Protein AF-A0A8D8G0Q0-F1 (afdb_monomer_lite)

Secondary structure (DSSP, 8-state):
---------HHHHTTGGGTTS------EEEEEEEEETTEEEEEEEEE-SSEEEEEEEEEE-SSS-EEEEEEEEEESSGGG-EEEEEEEEEE-BTBEEEEEEEEEEESSEEEEEEEEEEE-TTT--EEEEEEEEEEEEETTEEEEEEE-

Foldseek 3Di:
DPDDPDDDDLCVQLVVVVLPPDPPKDKDKDKDWDDDPQKIKIWIWIDILAKIKIKIWMWDPPQKTKIKIKMFMDGPRQQRGKIKIKMWIWHPPFFTKIWIKIWIDGPFKTKIKIKIWTAGPVVRDIDIDIWIWMWGDTPVDTDIDTDD

Structure (mmCIF, N/CA/C/O backbone):
data_AF-A0A8D8G0Q0-F1
#
_entry.id   AF-A0A8D8G0Q0-F1
#
loop_
_atom_site.group_PDB
_atom_site.id
_atom_site.type_symbol
_atom_site.label_atom_id
_atom_site.label_alt_id
_atom_site.label_comp_id
_atom_site.label_asym_id
_atom_site.label_entity_id
_atom_site.label_seq_id
_atom_site.pdbx_PDB_ins_code
_atom_site.Cartn_x
_atom_site.Cartn_y
_atom_site.Cartn_z
_atom_site.occupancy
_atom_site.B_iso_or_equiv
_atom_site.auth_seq_id
_atom_site.auth_comp_id
_atom_site.auth_asym_id
_atom_site.auth_atom_id
_atom_site.pdbx_PDB_model_num
ATOM 1 N N . GLU A 1 1 ? 30.535 25.413 -6.611 1.00 40.41 1 GLU A N 1
ATOM 2 C CA . GLU A 1 1 ? 29.593 25.110 -7.705 1.00 40.41 1 GLU A CA 1
ATOM 3 C C . GLU A 1 1 ? 28.645 24.020 -7.249 1.00 40.41 1 GLU A C 1
ATOM 5 O O . GLU A 1 1 ? 29.102 23.043 -6.669 1.00 40.41 1 GLU A O 1
ATOM 10 N N . ILE A 1 2 ? 27.343 24.215 -7.444 1.00 44.44 2 ILE A N 1
ATOM 11 C CA . ILE A 1 2 ? 26.357 23.132 -7.363 1.00 44.44 2 ILE A CA 1
ATOM 12 C C . ILE A 1 2 ? 26.366 22.508 -8.763 1.00 44.44 2 ILE A C 1
ATOM 14 O O . ILE A 1 2 ? 26.211 23.272 -9.717 1.00 44.44 2 ILE A O 1
ATOM 18 N N . PRO A 1 3 ? 26.612 21.197 -8.929 1.00 51.91 3 PRO A N 1
ATOM 19 C CA . PRO A 1 3 ? 26.621 20.599 -10.257 1.00 51.91 3 PRO A CA 1
ATOM 20 C C . PRO A 1 3 ? 25.257 20.815 -10.917 1.00 51.91 3 PRO A C 1
ATOM 22 O O . PRO A 1 3 ? 24.214 20.554 -10.316 1.00 51.91 3 PRO A O 1
ATOM 25 N N . GLU A 1 4 ? 25.278 21.334 -12.141 1.00 62.62 4 GLU A N 1
ATOM 26 C CA . GLU A 1 4 ? 24.088 21.507 -12.960 1.00 62.62 4 GLU A CA 1
ATOM 27 C C . GLU A 1 4 ? 23.543 20.110 -13.281 1.00 62.62 4 GLU A C 1
ATOM 29 O O . GLU A 1 4 ? 24.201 19.308 -13.948 1.00 62.62 4 GLU A O 1
ATOM 34 N N . ILE A 1 5 ? 22.371 19.772 -12.738 1.00 60.97 5 ILE A N 1
ATOM 35 C CA . ILE A 1 5 ? 21.702 18.517 -13.081 1.00 60.97 5 ILE A CA 1
ATOM 36 C C . ILE A 1 5 ? 21.193 18.674 -14.515 1.00 60.97 5 ILE A C 1
ATOM 38 O O . ILE A 1 5 ? 20.141 19.266 -14.753 1.00 60.97 5 ILE A O 1
ATOM 42 N N . SER A 1 6 ? 21.960 18.167 -15.478 1.00 62.38 6 SER A N 1
ATOM 43 C CA . SER A 1 6 ? 21.490 18.004 -16.849 1.00 62.38 6 SER A CA 1
ATOM 44 C C . SER A 1 6 ? 20.371 16.957 -16.888 1.00 62.38 6 SER A C 1
ATOM 46 O O . SER A 1 6 ? 20.300 16.068 -16.040 1.00 62.38 6 SER A O 1
ATOM 48 N N . ASN A 1 7 ? 19.457 17.109 -17.850 1.00 61.81 7 ASN A N 1
ATOM 49 C CA . ASN A 1 7 ? 18.255 16.291 -18.041 1.00 61.81 7 ASN A CA 1
ATOM 50 C C . ASN A 1 7 ? 18.484 14.796 -17.723 1.00 61.81 7 ASN A C 1
ATOM 52 O O . ASN A 1 7 ? 19.129 14.076 -18.487 1.00 61.81 7 ASN A O 1
ATOM 56 N N . ILE A 1 8 ? 17.940 14.319 -16.599 1.00 69.44 8 ILE A N 1
ATOM 57 C CA . ILE A 1 8 ? 18.058 12.918 -16.186 1.00 69.44 8 ILE A CA 1
ATOM 58 C C . ILE A 1 8 ? 17.000 12.094 -16.923 1.00 69.44 8 ILE A C 1
ATOM 60 O O . ILE A 1 8 ? 15.813 12.158 -16.601 1.00 69.44 8 ILE A O 1
ATOM 64 N N . ASN A 1 9 ? 17.426 11.272 -17.884 1.00 72.25 9 ASN A N 1
ATOM 65 C CA . ASN A 1 9 ? 16.533 10.337 -18.564 1.00 72.25 9 ASN A CA 1
ATOM 66 C C . ASN A 1 9 ? 16.402 9.016 -17.780 1.00 72.25 9 ASN A C 1
ATOM 68 O O . ASN A 1 9 ? 17.119 8.042 -18.027 1.00 72.25 9 ASN A O 1
ATOM 72 N N . LEU A 1 10 ? 15.456 8.971 -16.838 1.00 74.00 10 LEU A N 1
ATOM 73 C CA . LEU A 1 10 ? 15.179 7.770 -16.040 1.00 74.00 10 LEU A CA 1
ATOM 74 C C . LEU A 1 10 ? 14.707 6.585 -16.889 1.00 74.00 10 LEU A C 1
ATOM 76 O O . LEU A 1 10 ? 14.954 5.441 -16.515 1.00 74.00 10 LEU A O 1
ATOM 80 N N . TYR A 1 11 ? 14.083 6.836 -18.040 1.00 72.69 11 TYR A N 1
ATOM 81 C CA . TYR A 1 11 ? 13.587 5.793 -18.937 1.00 72.69 11 TYR A CA 1
ATOM 82 C C . TYR A 1 11 ? 14.727 4.953 -19.535 1.00 72.69 11 TYR A C 1
ATOM 84 O O . TYR A 1 11 ? 14.632 3.728 -19.621 1.00 72.69 11 TYR A O 1
ATOM 92 N N . GLU A 1 12 ? 15.853 5.579 -19.877 1.00 72.44 12 GLU A N 1
ATOM 93 C CA . GLU A 1 12 ? 17.033 4.841 -20.335 1.00 72.44 12 GLU A CA 1
ATOM 94 C C . GLU A 1 12 ? 17.772 4.154 -19.186 1.00 72.44 12 GLU A C 1
ATOM 96 O O . GLU A 1 12 ? 18.187 3.003 -19.317 1.00 72.44 12 GLU A O 1
ATOM 101 N N . GLN A 1 13 ? 17.921 4.846 -18.055 1.00 74.38 13 GLN A N 1
ATOM 102 C CA . GLN A 1 13 ? 18.715 4.368 -16.921 1.00 74.38 13 GLN A CA 1
ATOM 103 C C . GLN A 1 13 ? 18.090 3.187 -16.178 1.00 74.38 13 GLN A C 1
ATOM 105 O O . GLN A 1 13 ? 18.800 2.334 -15.651 1.00 74.38 13 GLN A O 1
ATOM 110 N N . THR A 1 14 ? 16.763 3.122 -16.144 1.00 73.31 14 THR A N 1
ATOM 111 C CA . THR A 1 14 ? 16.016 1.997 -15.564 1.00 73.31 14 THR A CA 1
ATOM 112 C C . THR A 1 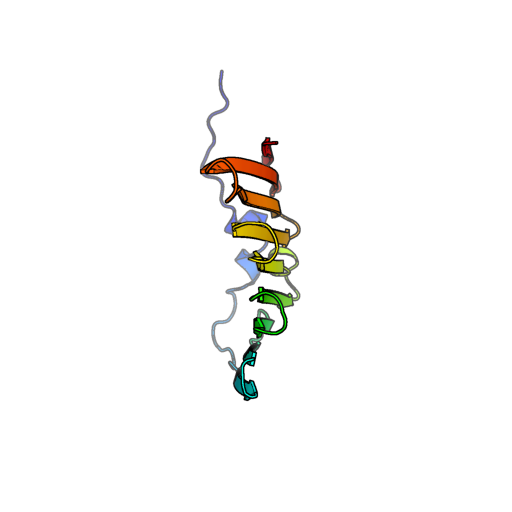14 ? 15.809 0.859 -16.570 1.00 73.31 14 THR A C 1
ATOM 114 O O . THR A 1 14 ? 15.139 -0.119 -16.273 1.00 73.31 14 THR A O 1
ATOM 117 N N . GLY A 1 15 ? 16.369 0.958 -17.783 1.00 72.75 15 GLY A N 1
ATOM 118 C CA . GLY A 1 15 ? 16.213 -0.070 -18.815 1.00 72.75 15 GLY A CA 1
ATOM 119 C C . GLY A 1 15 ? 14.815 -0.130 -1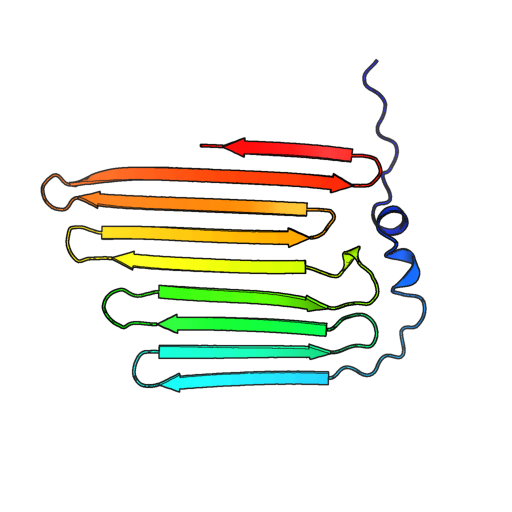9.445 1.00 72.75 15 GLY A C 1
ATOM 120 O O . GLY A 1 15 ? 14.570 -0.998 -20.281 1.00 72.75 15 GLY A O 1
ATOM 121 N N . LEU A 1 16 ? 13.920 0.812 -19.119 1.00 78.19 16 LEU A N 1
ATOM 122 C CA . LEU A 1 16 ? 12.566 0.890 -19.679 1.00 78.19 16 LEU A CA 1
ATOM 123 C C . LEU A 1 16 ? 12.554 1.172 -21.188 1.00 78.19 16 LEU A C 1
ATOM 125 O O . LEU A 1 16 ? 11.578 0.847 -21.858 1.00 78.19 16 LEU A O 1
ATOM 129 N N . LYS A 1 17 ? 13.649 1.683 -21.761 1.00 73.94 17 LYS A N 1
ATOM 130 C CA . LYS A 1 17 ? 13.820 1.811 -23.222 1.00 73.94 17 LYS A CA 1
ATOM 131 C C . LYS A 1 17 ? 13.619 0.518 -24.013 1.00 73.94 17 LYS A C 1
ATOM 133 O O . LYS A 1 17 ? 13.312 0.572 -25.197 1.00 73.94 17 LYS A O 1
ATOM 138 N N . HIS A 1 18 ? 13.782 -0.634 -23.369 1.00 71.00 18 HIS A N 1
ATOM 139 C CA . HIS A 1 18 ? 13.597 -1.940 -24.000 1.00 71.00 18 HIS A CA 1
ATOM 140 C C . HIS A 1 18 ? 12.158 -2.467 -23.889 1.00 71.00 18 HIS A C 1
ATOM 142 O O . HIS A 1 18 ? 11.811 -3.424 -24.572 1.00 71.00 18 HIS A O 1
ATOM 148 N N . VAL A 1 19 ? 11.316 -1.817 -23.078 1.00 71.44 19 VAL A N 1
ATOM 149 C CA . VAL A 1 19 ? 9.939 -2.242 -22.792 1.00 71.44 19 VAL A CA 1
ATOM 150 C C . VAL A 1 19 ? 8.983 -1.978 -23.962 1.00 71.44 19 VAL A C 1
ATOM 152 O O . VAL A 1 19 ? 8.054 -2.748 -24.169 1.00 71.44 19 VAL A O 1
ATOM 155 N N . LEU A 1 20 ? 9.200 -0.912 -24.743 1.00 63.25 20 LEU A N 1
ATOM 156 C CA . LEU A 1 20 ? 8.266 -0.443 -25.785 1.00 63.25 20 LEU A CA 1
ATOM 157 C C . LEU A 1 20 ? 8.769 -0.704 -27.213 1.00 63.25 20 LEU A C 1
ATOM 159 O O . LEU A 1 20 ? 8.613 0.136 -28.096 1.00 63.25 20 LEU A O 1
ATOM 163 N N . THR A 1 21 ? 9.427 -1.840 -27.438 1.00 63.75 21 THR A N 1
ATOM 164 C CA . THR A 1 21 ? 9.973 -2.174 -28.765 1.00 63.75 21 THR A CA 1
ATOM 165 C C . THR A 1 21 ? 8.949 -2.822 -29.702 1.00 63.75 21 THR A C 1
ATOM 167 O O . THR A 1 21 ? 9.124 -2.729 -30.914 1.00 63.75 21 THR A O 1
ATOM 170 N N . ASP A 1 22 ? 7.859 -3.384 -29.165 1.00 59.94 22 ASP A N 1
ATOM 171 C CA . ASP A 1 22 ? 6.729 -3.917 -29.934 1.00 59.94 22 ASP A CA 1
ATOM 172 C C . ASP A 1 22 ? 5.394 -3.634 -29.215 1.00 59.94 22 ASP A C 1
ATOM 174 O O . ASP A 1 22 ? 5.239 -3.935 -28.026 1.00 59.94 22 ASP A O 1
ATOM 178 N N . PHE A 1 23 ? 4.452 -3.009 -29.928 1.00 61.12 23 PHE A N 1
ATOM 179 C CA . PHE A 1 23 ? 3.133 -2.610 -29.418 1.00 61.12 23 PHE A CA 1
ATOM 180 C C . PHE A 1 23 ? 2.043 -3.660 -29.685 1.00 61.12 23 PHE A C 1
ATOM 182 O O . PHE A 1 23 ? 0.929 -3.497 -29.184 1.00 61.12 23 PHE A O 1
ATOM 189 N N . ASP A 1 24 ? 2.337 -4.725 -30.439 1.00 66.81 24 ASP A N 1
ATOM 190 C CA . ASP A 1 24 ? 1.364 -5.774 -30.748 1.00 66.81 24 ASP A CA 1
ATOM 191 C C . ASP A 1 24 ? 1.331 -6.809 -29.608 1.00 66.81 24 ASP A C 1
ATOM 193 O O . ASP A 1 24 ? 2.046 -7.812 -29.600 1.00 66.81 24 ASP A O 1
ATOM 197 N N . GLN A 1 25 ? 0.558 -6.510 -28.559 1.00 68.56 25 GLN A N 1
ATOM 198 C CA . GLN A 1 25 ? 0.523 -7.313 -27.333 1.00 68.56 25 GLN A CA 1
ATOM 199 C C . GLN A 1 25 ? -0.883 -7.825 -27.037 1.00 68.56 25 GLN A C 1
ATOM 201 O O . GLN A 1 25 ? -1.835 -7.053 -26.923 1.00 68.56 25 GLN A O 1
ATOM 206 N N . ALA A 1 26 ? -1.003 -9.139 -26.841 1.00 78.44 26 ALA A N 1
ATOM 207 C CA . ALA A 1 26 ? -2.201 -9.724 -26.259 1.00 78.44 26 ALA A CA 1
ATOM 208 C C . ALA A 1 26 ? -2.306 -9.304 -24.785 1.00 78.44 26 ALA A C 1
ATOM 210 O O . ALA A 1 26 ? -1.352 -9.455 -24.017 1.00 78.44 26 ALA A O 1
ATOM 211 N N . ILE A 1 27 ? -3.469 -8.778 -24.406 1.00 87.88 27 ILE A N 1
ATOM 212 C CA . ILE A 1 27 ? -3.783 -8.359 -23.041 1.00 87.88 27 ILE A CA 1
ATOM 213 C C . ILE A 1 27 ? -4.869 -9.285 -22.500 1.00 87.88 27 ILE A C 1
ATOM 215 O O . ILE A 1 27 ? -5.898 -9.476 -23.146 1.00 87.88 27 ILE A O 1
ATOM 219 N N . ASP A 1 28 ? -4.640 -9.819 -21.304 1.00 92.19 28 ASP A N 1
ATOM 220 C CA . ASP A 1 28 ? -5.621 -10.594 -20.546 1.00 92.19 28 ASP A CA 1
ATOM 221 C C . ASP A 1 28 ? -5.929 -9.883 -19.223 1.00 92.19 28 ASP A C 1
ATOM 223 O O . ASP A 1 28 ? -5.021 -9.430 -18.518 1.00 92.19 28 ASP A O 1
ATOM 227 N N . VAL A 1 29 ? -7.218 -9.754 -18.911 1.00 96.12 29 VAL A N 1
ATOM 228 C CA . VAL A 1 29 ? -7.712 -9.061 -17.718 1.00 96.12 29 VAL A CA 1
ATOM 229 C C . VAL A 1 29 ? -8.791 -9.904 -17.061 1.00 96.12 29 VAL A C 1
ATOM 231 O O . VAL A 1 29 ? -9.832 -10.167 -17.660 1.00 96.12 29 VAL A O 1
ATOM 234 N N . ASP A 1 30 ? -8.565 -10.255 -15.799 1.00 96.56 30 ASP A N 1
ATOM 235 C CA . ASP A 1 30 ? -9.526 -10.953 -14.952 1.00 96.56 30 ASP A CA 1
ATOM 236 C C . ASP A 1 30 ? -9.827 -10.115 -13.710 1.00 96.56 30 ASP A C 1
ATOM 238 O O . ASP A 1 30 ? -8.928 -9.522 -13.113 1.00 96.56 30 ASP A O 1
ATOM 242 N N . ALA A 1 31 ? -11.097 -10.053 -13.322 1.00 96.88 31 ALA A N 1
ATOM 243 C CA . ALA A 1 31 ? -11.520 -9.348 -12.124 1.00 96.88 31 ALA A CA 1
ATOM 244 C C . ALA A 1 31 ? -12.582 -10.152 -11.381 1.00 96.88 31 ALA A C 1
ATOM 246 O O . ALA A 1 31 ? -13.552 -10.642 -11.964 1.00 96.88 31 ALA A O 1
ATOM 247 N N . LYS A 1 32 ? -12.431 -10.224 -10.061 1.00 97.38 32 LYS A N 1
ATOM 248 C CA . LYS A 1 32 ? -13.325 -10.959 -9.173 1.00 97.38 32 LYS A CA 1
ATOM 249 C C . LYS A 1 32 ? -13.658 -10.124 -7.951 1.00 97.38 32 LYS A C 1
ATOM 251 O O . LYS A 1 32 ? -12.794 -9.481 -7.367 1.00 97.38 32 LYS A O 1
ATOM 256 N N . MET A 1 33 ? -14.915 -10.178 -7.524 1.00 96.69 33 MET A N 1
ATOM 257 C CA . MET A 1 33 ? -15.393 -9.531 -6.306 1.00 96.69 33 MET A CA 1
ATOM 258 C C . MET A 1 33 ? -16.262 -10.516 -5.530 1.00 96.69 33 MET A C 1
ATOM 260 O O . MET A 1 33 ? -17.130 -11.173 -6.105 1.00 96.69 33 MET A O 1
ATOM 264 N N . VAL A 1 34 ? -16.017 -10.641 -4.229 1.00 96.69 34 VAL A N 1
ATOM 265 C CA . VAL A 1 34 ? -16.732 -11.561 -3.345 1.00 96.69 34 VAL A CA 1
ATOM 266 C C . VAL A 1 34 ? -17.195 -10.805 -2.111 1.00 96.69 34 VAL A C 1
ATOM 268 O O . VAL A 1 34 ? -16.398 -10.209 -1.395 1.00 96.69 34 VAL A O 1
ATOM 271 N N . TYR A 1 35 ? -18.492 -10.879 -1.837 1.00 94.94 35 TYR A N 1
ATOM 272 C CA . TYR A 1 35 ? -19.094 -10.349 -0.621 1.00 94.94 35 TYR A CA 1
ATOM 273 C C . TYR A 1 35 ? -19.570 -11.501 0.267 1.00 94.94 35 TYR A C 1
ATOM 275 O O . TYR A 1 35 ? -20.328 -12.364 -0.178 1.00 94.94 35 TYR A O 1
ATOM 283 N N . GLN A 1 36 ? -19.127 -11.522 1.524 1.00 92.94 36 GLN A N 1
ATOM 284 C CA . GLN A 1 36 ? -19.472 -12.545 2.511 1.00 92.94 36 GLN A CA 1
ATOM 285 C C . GLN A 1 36 ? -19.946 -11.893 3.804 1.00 92.94 36 GLN A C 1
ATOM 287 O O . GLN A 1 36 ? -19.154 -11.631 4.707 1.00 92.94 36 GLN A O 1
ATOM 292 N N . LYS A 1 37 ? -21.266 -11.679 3.897 1.00 87.12 37 LYS A N 1
ATOM 293 C CA . LYS A 1 37 ? -22.009 -11.093 5.029 1.00 87.12 37 LYS A CA 1
ATOM 294 C C . LYS A 1 37 ? -21.564 -9.680 5.427 1.00 87.12 37 LYS A C 1
ATOM 296 O O . LYS A 1 37 ? -22.373 -8.773 5.362 1.00 87.12 37 LYS A O 1
ATOM 301 N N . ASN A 1 38 ? -20.316 -9.508 5.840 1.00 88.19 38 ASN A N 1
ATOM 302 C CA . ASN A 1 38 ? -19.714 -8.261 6.309 1.00 88.19 38 ASN A CA 1
ATOM 303 C C . ASN A 1 38 ? -18.323 -8.006 5.709 1.00 88.19 38 ASN A C 1
ATOM 305 O O . ASN A 1 38 ? -17.796 -6.903 5.843 1.00 88.19 38 ASN A O 1
ATOM 309 N N . ASP A 1 39 ? -17.740 -9.013 5.061 1.00 94.50 39 ASP A N 1
ATOM 310 C CA . ASP A 1 39 ? -16.432 -8.908 4.439 1.00 94.50 39 ASP A CA 1
ATOM 311 C C . ASP A 1 39 ? -16.607 -8.725 2.931 1.00 94.50 39 ASP A C 1
ATOM 313 O O . ASP A 1 39 ? -17.482 -9.335 2.305 1.00 94.50 39 ASP A O 1
ATOM 317 N N . LEU A 1 40 ? -15.769 -7.879 2.346 1.00 96.56 40 LEU A N 1
ATOM 318 C CA . LEU A 1 40 ? -15.717 -7.644 0.913 1.00 96.56 40 LEU A CA 1
ATOM 319 C C . LEU A 1 40 ? -14.288 -7.858 0.441 1.00 96.56 40 LEU A C 1
ATOM 321 O O . LEU A 1 40 ? -13.392 -7.179 0.927 1.00 96.56 40 LEU A O 1
ATOM 325 N N . THR A 1 41 ? -14.079 -8.743 -0.526 1.00 97.69 41 THR A N 1
ATOM 326 C CA . THR A 1 41 ? -12.782 -8.917 -1.180 1.00 97.69 41 THR A CA 1
ATOM 327 C C . THR A 1 41 ? -12.899 -8.701 -2.680 1.00 97.69 41 THR A C 1
ATOM 329 O O . THR A 1 41 ? -13.928 -8.986 -3.295 1.00 97.69 41 THR A O 1
ATOM 332 N N . SER A 1 42 ? -11.838 -8.179 -3.278 1.00 97.88 42 SER A N 1
ATOM 333 C CA . SER A 1 42 ? -11.713 -8.012 -4.719 1.00 97.88 42 SER A CA 1
ATOM 334 C C . SER A 1 42 ? -10.313 -8.379 -5.172 1.00 97.88 42 SER A C 1
ATOM 336 O O . SER A 1 42 ? -9.342 -8.076 -4.482 1.00 97.88 42 SER A O 1
ATOM 338 N N . GLU A 1 43 ? -10.218 -8.978 -6.347 1.00 98.12 43 GLU A N 1
ATOM 339 C CA . GLU A 1 43 ? -8.981 -9.368 -7.010 1.00 98.12 43 GLU A CA 1
ATOM 340 C C . GLU A 1 43 ? -9.026 -8.857 -8.456 1.00 98.12 43 GLU A C 1
ATOM 342 O O . GLU A 1 43 ? -10.074 -8.892 -9.100 1.00 98.12 43 GLU A O 1
ATOM 347 N N . LEU A 1 44 ? -7.895 -8.364 -8.951 1.00 98.00 44 LEU A N 1
ATOM 348 C CA . LEU A 1 44 ? -7.681 -7.951 -10.334 1.00 98.00 44 LEU A CA 1
ATOM 349 C C . LEU A 1 44 ? -6.367 -8.570 -10.806 1.00 98.00 44 LEU A C 1
ATOM 351 O O . LEU A 1 44 ? -5.329 -8.373 -10.172 1.00 98.00 44 LEU A O 1
ATOM 355 N N . SER A 1 45 ? -6.404 -9.276 -11.927 1.00 97.94 45 SER A N 1
ATOM 356 C CA . SER A 1 45 ? -5.228 -9.760 -12.637 1.00 97.94 45 SER A CA 1
ATOM 357 C C . SER A 1 45 ? -5.162 -9.081 -13.996 1.00 97.94 45 SER A C 1
ATOM 359 O O . SER A 1 45 ? -6.135 -9.070 -14.744 1.00 97.94 45 SER A O 1
ATOM 361 N N . PHE A 1 46 ? -4.010 -8.511 -14.314 1.00 96.06 46 PHE A N 1
ATOM 362 C CA . PHE A 1 46 ? -3.682 -7.988 -15.632 1.00 96.06 46 PHE A CA 1
ATOM 363 C C . PHE A 1 46 ? -2.424 -8.700 -16.109 1.00 96.06 46 PHE A C 1
ATOM 365 O O . PHE A 1 46 ? -1.444 -8.793 -15.366 1.00 96.06 46 PHE A O 1
ATOM 372 N N . LYS A 1 47 ? -2.433 -9.193 -17.342 1.00 94.44 47 LYS A N 1
ATOM 373 C CA . LYS A 1 47 ? -1.284 -9.863 -17.946 1.00 94.44 47 LYS A CA 1
ATOM 374 C C . LYS A 1 47 ? -1.021 -9.291 -19.327 1.00 94.44 47 LYS A C 1
ATOM 376 O O . LYS A 1 47 ? -1.930 -9.190 -20.150 1.00 94.44 47 LYS A O 1
ATOM 381 N N . SER A 1 48 ? 0.238 -8.960 -19.573 1.00 91.00 48 SER A N 1
ATOM 382 C CA . SER A 1 48 ? 0.766 -8.614 -20.888 1.00 91.00 48 SER A CA 1
ATOM 383 C C . SER A 1 48 ? 2.110 -9.307 -21.105 1.00 91.00 48 SER A C 1
ATOM 385 O O . SER A 1 48 ? 2.648 -9.952 -20.202 1.00 91.00 48 SER A O 1
ATOM 387 N N . SER A 1 49 ? 2.686 -9.163 -22.298 1.00 87.31 49 SER A N 1
ATOM 388 C CA . SER A 1 49 ? 4.045 -9.645 -22.569 1.00 87.31 49 SER A CA 1
ATOM 389 C C . SER A 1 49 ? 5.128 -8.849 -21.829 1.00 87.31 49 SER A C 1
ATOM 391 O O . SER A 1 49 ? 6.233 -9.350 -21.651 1.00 87.31 49 SER A O 1
ATOM 393 N N . ILE A 1 50 ? 4.826 -7.629 -21.370 1.00 87.62 50 ILE A N 1
ATOM 394 C CA . ILE A 1 50 ? 5.771 -6.785 -20.627 1.00 87.62 50 ILE A CA 1
ATOM 395 C C . ILE A 1 50 ? 5.748 -7.116 -19.133 1.00 87.62 50 ILE A C 1
ATOM 397 O O . ILE A 1 50 ? 6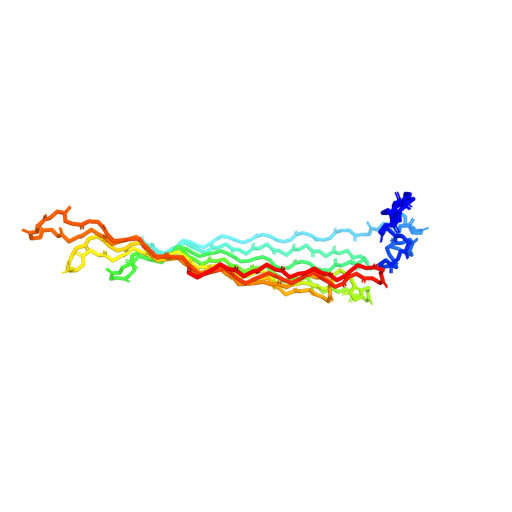.802 -7.235 -18.502 1.00 87.62 50 ILE A O 1
ATOM 401 N N . PHE A 1 51 ? 4.560 -7.179 -18.531 1.00 92.06 51 PHE A N 1
ATOM 402 C CA . PHE A 1 51 ? 4.414 -7.404 -17.098 1.00 92.06 51 PHE A CA 1
ATOM 403 C C . PHE A 1 51 ? 3.055 -8.008 -16.749 1.00 92.06 51 PHE A C 1
ATOM 405 O O . PHE A 1 51 ? 2.050 -7.810 -17.428 1.00 92.06 51 PHE A O 1
ATOM 412 N N . ASN A 1 52 ? 3.036 -8.693 -15.615 1.00 95.50 52 ASN A N 1
ATOM 413 C CA . ASN A 1 52 ? 1.835 -9.153 -14.947 1.00 95.50 52 ASN A CA 1
ATOM 414 C C . ASN A 1 52 ? 1.615 -8.299 -13.704 1.00 95.50 52 ASN A C 1
ATOM 416 O O . ASN A 1 52 ? 2.569 -7.996 -12.989 1.00 95.50 52 ASN A O 1
ATOM 420 N N . LEU A 1 53 ? 0.369 -7.957 -13.417 1.00 97.56 53 LEU A N 1
ATOM 421 C CA . LEU A 1 53 ? -0.052 -7.261 -12.212 1.00 97.56 53 LEU A CA 1
ATOM 422 C C . LEU A 1 53 ? -1.149 -8.078 -11.549 1.00 97.56 53 LEU A C 1
ATOM 424 O O . LEU A 1 53 ? -2.122 -8.458 -12.192 1.00 97.56 53 LEU A O 1
ATOM 428 N N . ASN A 1 54 ? -0.996 -8.332 -10.254 1.00 98.38 54 ASN A N 1
ATOM 429 C CA . ASN A 1 54 ? -2.063 -8.869 -9.424 1.00 98.38 54 ASN A CA 1
ATOM 430 C C . ASN A 1 54 ? -2.324 -7.885 -8.293 1.00 98.38 54 ASN A C 1
ATOM 432 O O . ASN A 1 54 ? -1.414 -7.557 -7.532 1.00 98.38 54 ASN A O 1
ATOM 436 N N . ALA A 1 55 ? -3.563 -7.427 -8.191 1.00 98.50 55 ALA A N 1
ATOM 437 C CA . ALA A 1 55 ? -4.033 -6.579 -7.116 1.00 98.50 55 ALA A CA 1
ATOM 438 C C . ALA A 1 55 ? -5.122 -7.304 -6.330 1.00 98.50 55 ALA A C 1
ATOM 440 O O . ALA A 1 55 ? -5.977 -7.979 -6.898 1.00 98.50 55 ALA A O 1
ATOM 441 N N . ASN A 1 56 ? -5.100 -7.146 -5.016 1.00 98.31 56 ASN A N 1
ATOM 442 C CA . ASN A 1 56 ? -6.151 -7.581 -4.120 1.00 98.31 56 ASN A CA 1
ATOM 443 C C . ASN A 1 56 ? -6.514 -6.445 -3.166 1.00 98.31 56 ASN A C 1
ATOM 445 O O . ASN A 1 56 ? -5.679 -5.616 -2.803 1.00 98.31 56 ASN A O 1
ATOM 449 N N . ALA A 1 57 ? -7.773 -6.411 -2.763 1.00 98.19 57 ALA A N 1
ATOM 450 C CA . ALA A 1 57 ? -8.246 -5.559 -1.691 1.00 98.19 57 ALA A CA 1
ATOM 451 C C . ALA A 1 57 ? -9.277 -6.316 -0.861 1.00 98.19 57 ALA A C 1
ATOM 453 O O . ALA A 1 57 ? -9.991 -7.185 -1.362 1.00 98.19 57 ALA A O 1
ATOM 454 N N . GLY A 1 58 ? -9.339 -5.994 0.422 1.00 97.94 58 GLY A N 1
ATOM 455 C CA . GLY A 1 58 ? -10.239 -6.610 1.374 1.00 97.94 58 GLY A CA 1
ATOM 456 C C . GLY A 1 58 ? -10.687 -5.609 2.424 1.00 97.94 58 GLY A C 1
ATOM 457 O O . GLY A 1 58 ? -9.867 -4.889 2.985 1.00 97.94 58 GLY A O 1
ATOM 458 N N . PHE A 1 59 ? -11.980 -5.589 2.707 1.00 97.25 59 PHE A N 1
ATOM 459 C CA . PHE A 1 59 ? -12.576 -4.963 3.876 1.00 97.25 59 PHE A CA 1
ATOM 460 C C . PHE A 1 59 ? -13.109 -6.072 4.780 1.00 97.25 59 PHE A C 1
ATOM 462 O O . PHE A 1 59 ? -13.903 -6.898 4.333 1.00 97.25 59 PHE A O 1
ATOM 469 N N . TYR A 1 60 ? -12.671 -6.088 6.035 1.00 95.00 60 TYR A N 1
ATOM 470 C CA . TYR A 1 60 ? -12.991 -7.118 7.018 1.00 95.00 60 TYR A CA 1
ATOM 471 C C . TYR A 1 60 ? -13.581 -6.463 8.260 1.00 95.00 60 TYR A C 1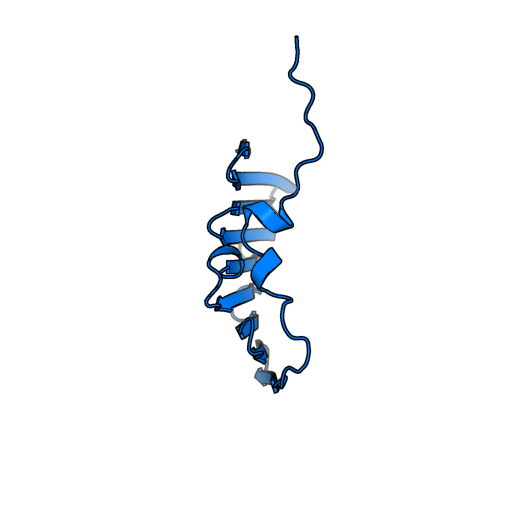
ATOM 473 O O . TYR A 1 60 ? -12.933 -5.612 8.868 1.00 95.00 60 TYR A O 1
ATOM 481 N N . GLN A 1 61 ? -14.793 -6.843 8.663 1.00 90.06 61 GLN A N 1
ATOM 482 C CA . GLN A 1 61 ? -15.493 -6.141 9.751 1.00 90.06 61 GLN A CA 1
ATOM 483 C C . GLN A 1 61 ? -15.338 -6.808 11.127 1.00 90.06 61 GLN A C 1
ATOM 485 O O . GLN A 1 61 ? -15.717 -6.220 12.141 1.00 90.06 61 GLN A O 1
ATOM 490 N N . LYS A 1 62 ? -14.841 -8.050 11.195 1.00 78.62 62 LYS A N 1
ATOM 491 C CA . LYS A 1 62 ? -14.850 -8.844 12.433 1.00 78.62 62 LYS A CA 1
ATOM 492 C C . LYS A 1 62 ? -14.034 -8.166 13.550 1.00 78.62 62 LYS A C 1
ATOM 494 O O . LYS A 1 62 ? -12.834 -7.962 13.414 1.00 78.62 62 LYS A O 1
ATOM 499 N N . ASP A 1 63 ? -14.708 -7.861 14.662 1.00 79.25 63 ASP A N 1
ATOM 500 C CA . ASP A 1 63 ? -14.229 -7.158 15.867 1.00 79.25 63 ASP A CA 1
ATOM 501 C C . ASP A 1 63 ? -13.840 -5.684 15.679 1.00 79.25 63 ASP A C 1
ATOM 503 O O . ASP A 1 63 ? -14.366 -4.825 16.380 1.00 79.25 63 ASP A O 1
ATOM 507 N N . ASN A 1 64 ? -12.929 -5.395 14.756 1.00 88.81 64 ASN A N 1
ATOM 508 C CA . ASN A 1 64 ? -12.431 -4.061 14.436 1.00 88.81 64 ASN A CA 1
ATOM 509 C C . ASN A 1 64 ? -12.337 -3.966 12.905 1.00 88.81 64 ASN A C 1
ATOM 511 O O . ASN A 1 64 ? -11.669 -4.821 12.325 1.00 88.81 64 ASN A O 1
ATOM 515 N N . PRO A 1 65 ? -12.969 -2.983 12.233 1.00 94.56 65 PRO A N 1
ATOM 516 C CA . PRO A 1 65 ? -12.875 -2.857 10.783 1.00 94.56 65 PRO A CA 1
ATOM 517 C C . PRO A 1 65 ? -11.423 -2.745 10.305 1.00 94.56 65 PRO A C 1
ATOM 519 O O . PRO A 1 65 ? -10.659 -1.927 10.823 1.00 94.56 65 PRO A O 1
ATOM 522 N N . VAL A 1 66 ? -11.054 -3.545 9.305 1.00 96.94 66 VAL A N 1
ATOM 523 C CA . VAL A 1 66 ? -9.730 -3.537 8.677 1.00 96.94 66 VAL A CA 1
ATOM 524 C C . VAL A 1 66 ? -9.875 -3.496 7.163 1.00 96.94 66 VAL A C 1
ATOM 526 O O . VAL A 1 66 ? -10.548 -4.337 6.576 1.00 96.94 66 VAL A O 1
ATOM 529 N N . ILE A 1 67 ? -9.191 -2.553 6.526 1.00 97.81 67 ILE A N 1
ATOM 530 C CA . ILE A 1 67 ? -8.942 -2.542 5.087 1.00 97.81 67 ILE A CA 1
ATOM 531 C C . ILE A 1 67 ? -7.533 -3.076 4.858 1.00 97.81 67 ILE A C 1
ATOM 533 O O . ILE A 1 67 ? -6.597 -2.661 5.538 1.00 97.81 67 ILE A O 1
ATOM 537 N N . ARG A 1 68 ? -7.373 -3.978 3.894 1.00 98.00 68 ARG A N 1
ATOM 538 C CA . ARG A 1 68 ? -6.077 -4.429 3.385 1.00 98.00 68 ARG A CA 1
ATOM 539 C C . ARG A 1 68 ? -6.080 -4.325 1.877 1.00 98.00 68 ARG A C 1
ATOM 541 O O . ARG A 1 68 ? -7.087 -4.642 1.254 1.00 98.00 68 ARG A O 1
ATOM 548 N N . PHE A 1 69 ? -4.962 -3.940 1.296 1.00 98.25 69 PHE A N 1
ATOM 549 C CA . PHE A 1 69 ? -4.750 -4.073 -0.135 1.00 98.25 69 PHE A CA 1
ATOM 550 C C . PHE A 1 69 ? -3.312 -4.483 -0.412 1.00 98.25 69 PHE A C 1
ATOM 552 O O . PHE A 1 69 ? -2.403 -4.191 0.366 1.00 98.25 69 PHE A O 1
ATOM 559 N N . GLY A 1 70 ? -3.126 -5.173 -1.525 1.00 98.62 70 GLY A N 1
ATOM 560 C CA . GLY A 1 70 ? -1.836 -5.631 -1.996 1.00 98.62 70 GLY A CA 1
ATOM 561 C C . GLY A 1 70 ? -1.791 -5.557 -3.510 1.00 98.62 70 GLY A C 1
ATOM 562 O O . GLY A 1 70 ? -2.741 -5.947 -4.180 1.00 98.62 70 GLY A O 1
ATOM 563 N N . VAL A 1 71 ? -0.689 -5.066 -4.053 1.00 98.56 71 VAL A N 1
ATOM 564 C CA . VAL A 1 71 ? -0.385 -5.070 -5.479 1.00 98.56 71 VAL A CA 1
ATOM 565 C C . VAL A 1 71 ? 0.998 -5.667 -5.646 1.00 98.56 71 VAL A C 1
ATOM 567 O O . VAL A 1 71 ? 1.935 -5.275 -4.956 1.00 98.56 71 VAL A O 1
ATOM 570 N N . ILE A 1 72 ? 1.132 -6.608 -6.568 1.00 98.44 72 ILE A N 1
ATOM 571 C CA . ILE A 1 72 ? 2.423 -7.150 -6.973 1.00 98.44 72 ILE A CA 1
ATOM 572 C C . ILE A 1 72 ? 2.519 -7.149 -8.489 1.00 98.44 72 ILE A C 1
ATOM 574 O O . ILE A 1 72 ? 1.570 -7.521 -9.184 1.00 98.44 72 ILE A O 1
ATOM 578 N N . THR A 1 73 ? 3.675 -6.743 -8.998 1.00 98.00 73 THR A N 1
ATOM 579 C CA . THR A 1 73 ? 4.009 -6.836 -10.413 1.00 98.00 73 THR A CA 1
ATOM 580 C C . THR A 1 73 ? 5.145 -7.827 -10.634 1.00 98.00 73 THR A C 1
ATOM 582 O O . THR A 1 73 ? 6.103 -7.903 -9.864 1.00 98.00 73 THR A O 1
ATOM 585 N N . ALA A 1 74 ? 5.045 -8.592 -11.715 1.00 96.12 74 ALA A N 1
ATOM 586 C CA . ALA A 1 74 ? 6.085 -9.492 -12.188 1.00 96.12 74 ALA A CA 1
ATOM 587 C C . ALA A 1 74 ? 6.439 -9.131 -13.631 1.00 96.12 74 ALA A C 1
ATOM 589 O O . ALA A 1 74 ? 5.557 -8.859 -14.437 1.00 96.12 74 ALA A O 1
ATOM 590 N N . SER A 1 75 ? 7.724 -9.118 -13.961 1.00 93.88 75 SER A N 1
ATOM 591 C CA . SER A 1 75 ? 8.229 -8.775 -15.291 1.00 93.88 75 SER A CA 1
ATOM 592 C C . SER A 1 75 ? 9.638 -9.338 -15.459 1.00 93.88 75 SER A C 1
ATOM 594 O O . SER A 1 75 ? 10.323 -9.574 -14.463 1.00 93.88 75 SER A O 1
ATOM 596 N N . GLU A 1 76 ? 10.095 -9.524 -16.693 1.00 89.81 76 GLU A N 1
ATOM 597 C CA . GLU A 1 76 ? 11.516 -9.761 -16.978 1.00 89.81 76 GLU A CA 1
ATOM 598 C C . GLU A 1 76 ? 12.360 -8.502 -16.725 1.00 89.81 76 GLU A C 1
ATOM 600 O O . GLU A 1 76 ? 13.540 -8.585 -16.386 1.00 89.81 76 GLU A O 1
ATOM 605 N N . PHE A 1 77 ? 11.742 -7.322 -16.816 1.00 89.50 77 PHE A N 1
ATOM 606 C CA . PHE A 1 77 ? 12.381 -6.055 -16.498 1.00 89.50 77 PHE A CA 1
ATOM 607 C C . PHE A 1 77 ? 12.356 -5.836 -14.984 1.00 89.50 77 PHE A C 1
ATOM 609 O O . PHE A 1 77 ? 11.315 -5.542 -14.398 1.00 89.50 77 PHE A O 1
ATOM 616 N N . GLU A 1 78 ? 13.520 -5.932 -14.337 1.00 89.81 78 GLU A N 1
ATOM 617 C CA . GLU A 1 78 ? 13.659 -5.772 -12.880 1.00 89.81 78 GLU A CA 1
ATOM 618 C C . GLU A 1 78 ? 13.065 -4.458 -12.351 1.00 89.81 78 GLU A C 1
ATOM 620 O O . GLU A 1 78 ? 12.549 -4.406 -11.239 1.00 89.81 78 GLU A O 1
ATOM 625 N N . SER A 1 79 ? 13.108 -3.388 -13.144 1.00 89.06 79 SER A N 1
ATOM 626 C CA . SER A 1 79 ? 12.546 -2.085 -12.773 1.00 89.06 79 SER A CA 1
ATOM 627 C C . SER A 1 79 ? 11.018 -2.076 -12.721 1.00 89.06 79 SER A C 1
ATOM 629 O O . SER A 1 79 ? 10.455 -1.226 -12.038 1.00 89.06 79 SER A O 1
ATOM 631 N N . LEU A 1 80 ? 10.359 -3.030 -13.387 1.00 92.44 80 LEU A N 1
ATOM 632 C CA . LEU A 1 80 ? 8.908 -3.220 -13.360 1.00 92.44 80 LEU A CA 1
ATOM 633 C C . LEU A 1 80 ? 8.449 -4.213 -12.287 1.00 92.44 80 LEU A C 1
ATOM 635 O O . LEU A 1 80 ? 7.245 -4.351 -12.093 1.00 92.44 80 LEU A O 1
ATOM 639 N N . LYS A 1 81 ? 9.360 -4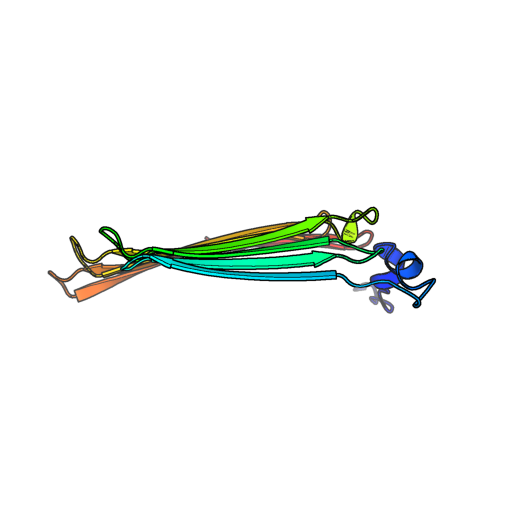.896 -11.579 1.00 96.75 81 LYS A N 1
ATOM 640 C CA . LYS A 1 81 ? 9.009 -5.731 -10.422 1.00 96.75 81 LYS A CA 1
ATOM 641 C C . LYS A 1 81 ? 8.805 -4.848 -9.200 1.00 96.75 81 LYS A C 1
ATOM 643 O O . LYS A 1 81 ? 9.724 -4.149 -8.776 1.00 96.75 81 LYS A O 1
ATOM 648 N N . ALA A 1 82 ? 7.611 -4.867 -8.636 1.00 97.75 82 ALA A N 1
ATOM 649 C CA . ALA A 1 82 ? 7.268 -4.054 -7.488 1.00 97.75 82 ALA A CA 1
ATOM 650 C C . ALA A 1 82 ? 6.223 -4.746 -6.618 1.00 97.75 82 ALA A C 1
ATOM 652 O O . ALA A 1 82 ? 5.441 -5.577 -7.082 1.00 97.75 82 ALA A O 1
ATOM 653 N N . LYS A 1 83 ? 6.202 -4.360 -5.349 1.00 98.62 83 LYS A N 1
ATOM 654 C CA . LYS A 1 83 ? 5.216 -4.784 -4.368 1.00 98.62 83 LYS A CA 1
ATOM 655 C C . LYS A 1 83 ? 4.735 -3.557 -3.602 1.00 98.62 83 LYS A C 1
ATOM 657 O O . LYS A 1 83 ? 5.546 -2.747 -3.168 1.00 98.62 83 LYS A O 1
ATOM 662 N N . LEU A 1 84 ? 3.425 -3.423 -3.447 1.00 98.62 84 LEU A N 1
ATOM 663 C CA . LEU A 1 84 ? 2.785 -2.393 -2.641 1.00 98.62 84 LEU A CA 1
ATOM 664 C C . LEU A 1 84 ? 1.760 -3.063 -1.733 1.00 98.62 84 LEU A C 1
ATOM 666 O O . LEU A 1 84 ? 0.817 -3.673 -2.223 1.00 98.62 84 LEU A O 1
ATOM 670 N N . GLU A 1 85 ? 1.918 -2.942 -0.425 1.00 98.69 85 GLU A N 1
ATOM 671 C CA . GLU A 1 85 ? 0.962 -3.450 0.559 1.00 98.69 85 GLU A CA 1
ATOM 672 C C . GLU A 1 85 ? 0.515 -2.318 1.467 1.00 98.69 85 GLU A C 1
ATOM 674 O O . GLU A 1 85 ? 1.317 -1.469 1.845 1.00 98.69 85 GLU A O 1
ATOM 679 N N . GLY A 1 86 ? -0.760 -2.316 1.843 1.00 98.69 86 GLY A N 1
ATOM 680 C CA . GLY A 1 86 ? -1.284 -1.356 2.799 1.00 98.69 86 GLY A CA 1
ATOM 681 C C . GLY A 1 86 ? -2.361 -1.952 3.686 1.00 98.69 86 GLY A C 1
ATOM 682 O O . GLY A 1 86 ? -3.138 -2.814 3.272 1.00 98.69 86 GLY A O 1
ATOM 683 N N . THR A 1 87 ? -2.406 -1.488 4.930 1.00 98.44 87 THR A N 1
ATOM 684 C CA . THR A 1 87 ? -3.461 -1.820 5.889 1.00 98.44 87 THR A CA 1
ATOM 685 C C . THR A 1 87 ? -3.965 -0.549 6.557 1.00 98.44 87 THR A C 1
ATOM 687 O O . THR A 1 87 ? -3.186 0.331 6.897 1.00 98.44 87 THR A O 1
ATOM 690 N N . SER A 1 88 ? -5.271 -0.461 6.785 1.00 97.88 88 SER A N 1
ATOM 691 C CA . SER A 1 88 ? -5.879 0.529 7.673 1.00 97.88 88 SER A CA 1
ATOM 692 C C . SER A 1 88 ? -6.814 -0.194 8.630 1.00 97.88 88 SER A C 1
ATOM 694 O O . SER A 1 88 ? -7.553 -1.084 8.218 1.00 97.88 88 SER A O 1
ATOM 696 N N . SER A 1 89 ? -6.768 0.134 9.915 1.00 96.88 89 SER A N 1
ATOM 697 C CA . SER A 1 89 ? -7.580 -0.523 10.937 1.00 96.88 89 SER A CA 1
ATOM 698 C C . SER A 1 89 ? -8.178 0.484 11.902 1.00 96.88 89 SER A C 1
ATOM 700 O O . SER A 1 89 ? -7.516 1.441 12.306 1.00 96.88 89 SER A O 1
ATOM 702 N N . LEU A 1 90 ? -9.428 0.243 12.288 1.00 95.50 90 LEU A N 1
ATOM 703 C CA . LEU A 1 90 ? -10.160 1.055 13.247 1.00 95.50 90 LEU A CA 1
ATOM 704 C C . LEU A 1 90 ? -10.525 0.211 14.467 1.00 95.50 90 LEU A C 1
ATOM 706 O O . LEU A 1 90 ? -11.226 -0.789 14.352 1.00 95.50 90 LEU A O 1
ATOM 710 N N . SER A 1 91 ? -10.088 0.641 15.647 1.00 93.25 91 SER A N 1
ATOM 711 C CA . SER A 1 91 ? -10.476 0.049 16.928 1.00 93.25 91 SER A CA 1
ATOM 712 C C . SER A 1 91 ? -11.290 1.034 17.753 1.00 93.25 91 SER A C 1
ATOM 714 O O . SER A 1 91 ? -10.911 2.198 17.863 1.00 93.25 91 SER A O 1
ATOM 716 N N . THR A 1 92 ? -12.372 0.549 18.367 1.00 90.06 92 THR A N 1
ATOM 717 C CA . THR A 1 92 ? -13.274 1.348 19.223 1.00 90.06 92 THR A CA 1
ATOM 718 C C . THR A 1 92 ? -13.353 0.851 20.674 1.00 90.06 92 THR A C 1
ATOM 720 O O . THR A 1 92 ? -14.036 1.455 21.497 1.00 90.06 92 THR A O 1
ATOM 723 N N . LYS A 1 93 ? -12.644 -0.237 21.021 1.00 82.44 93 LYS A N 1
ATOM 724 C CA . LYS A 1 93 ? -12.770 -0.939 22.319 1.00 82.44 93 LYS A CA 1
ATOM 725 C C . LYS A 1 93 ? -12.397 -0.105 23.555 1.00 82.44 93 LYS A C 1
ATOM 727 O O . LYS A 1 93 ? -12.912 -0.375 24.632 1.00 82.44 93 LYS A O 1
ATOM 732 N N . SER A 1 94 ? -11.496 0.870 23.427 1.00 78.12 94 SER A N 1
ATOM 733 C CA . SER A 1 94 ? -10.953 1.657 24.553 1.00 78.12 94 SER A CA 1
ATOM 734 C C . SER A 1 94 ? -10.765 3.143 24.213 1.00 78.12 94 SER A C 1
ATOM 736 O O . SER A 1 94 ? -9.934 3.823 24.809 1.00 78.12 94 SER A O 1
ATOM 738 N N . GLY A 1 95 ? -11.480 3.626 23.198 1.00 87.69 95 GLY A N 1
ATOM 739 C CA . GLY A 1 95 ? -11.209 4.880 22.494 1.00 87.69 95 GLY A CA 1
ATOM 740 C C . GLY A 1 95 ? -11.245 4.671 20.984 1.00 87.69 95 GLY A C 1
ATOM 741 O O . GLY A 1 95 ? -11.360 3.531 20.534 1.00 87.69 95 GLY A O 1
ATOM 742 N N . PHE A 1 96 ? -11.130 5.744 20.202 1.00 93.38 96 PHE A N 1
ATOM 743 C CA . PHE A 1 96 ? -10.976 5.631 18.750 1.00 93.38 96 PHE A CA 1
ATOM 744 C C . PHE A 1 96 ? -9.495 5.514 18.414 1.00 93.38 96 PHE A C 1
ATOM 746 O O . PHE A 1 96 ? -8.732 6.419 18.727 1.00 93.38 96 PHE A O 1
ATOM 753 N N . LYS A 1 97 ? -9.079 4.424 17.772 1.00 95.81 97 LYS A N 1
ATOM 754 C CA . LYS A 1 97 ? -7.715 4.261 17.260 1.00 95.81 97 LYS A CA 1
ATOM 755 C C . LYS A 1 97 ? -7.762 3.904 15.783 1.00 95.81 97 LYS A C 1
ATOM 757 O O . LYS A 1 97 ? -8.251 2.830 15.441 1.00 95.81 97 LYS A O 1
ATOM 762 N N . LEU A 1 98 ? -7.231 4.787 14.944 1.00 97.00 98 LEU A N 1
ATOM 763 C CA . LEU A 1 98 ? -6.965 4.545 13.530 1.00 97.00 98 LEU A CA 1
ATOM 764 C C . LEU A 1 98 ? -5.476 4.237 13.375 1.00 97.00 98 LEU A C 1
ATOM 766 O O . LEU A 1 98 ? -4.647 5.052 13.776 1.00 97.00 98 LEU A O 1
ATOM 770 N N . ALA A 1 99 ? -5.140 3.073 12.830 1.00 97.62 99 ALA A N 1
ATOM 771 C CA . ALA A 1 99 ? -3.760 2.682 12.555 1.00 97.62 99 ALA A CA 1
ATOM 772 C C . ALA A 1 99 ? -3.607 2.295 11.085 1.00 97.62 99 ALA A C 1
ATOM 774 O O . ALA A 1 99 ? -4.401 1.495 10.586 1.00 97.62 99 ALA A O 1
ATOM 775 N N . ASN A 1 100 ? -2.594 2.851 10.422 1.00 98.31 100 ASN A N 1
ATOM 776 C CA . ASN A 1 100 ? -2.306 2.613 9.014 1.00 98.31 100 ASN A CA 1
ATOM 777 C C . ASN A 1 100 ? -0.872 2.120 8.839 1.00 98.31 100 ASN A C 1
ATOM 779 O O . ASN A 1 100 ? 0.022 2.657 9.487 1.00 98.31 100 ASN A O 1
ATOM 783 N N . SER A 1 101 ? -0.677 1.187 7.912 1.00 98.56 101 SER A N 1
ATOM 784 C CA . SER A 1 101 ? 0.628 0.747 7.430 1.00 98.56 101 SER A CA 1
ATOM 785 C C . SER A 1 101 ? 0.685 0.769 5.903 1.00 98.56 101 SER A C 1
ATOM 787 O O . SER A 1 101 ? -0.323 0.524 5.234 1.00 98.56 101 SER A O 1
ATOM 789 N N . LEU A 1 102 ? 1.861 1.052 5.349 1.00 98.62 102 LEU A N 1
ATOM 790 C CA . LEU A 1 102 ? 2.170 0.979 3.924 1.00 98.62 102 LEU A CA 1
ATOM 791 C C . LEU A 1 102 ? 3.589 0.437 3.741 1.00 98.62 102 LEU A C 1
ATOM 793 O O . LEU A 1 102 ? 4.499 0.838 4.463 1.00 98.62 102 LEU A O 1
ATOM 797 N N . LEU A 1 103 ? 3.776 -0.421 2.746 1.00 98.69 103 LEU A N 1
ATOM 798 C CA . LEU A 1 103 ? 5.060 -0.964 2.319 1.00 98.69 103 LEU A CA 1
ATOM 799 C C . LEU A 1 103 ? 5.144 -0.875 0.799 1.00 98.69 103 LEU A C 1
ATOM 801 O O . LEU A 1 103 ? 4.262 -1.377 0.107 1.00 98.69 103 LEU A O 1
ATOM 805 N N . LEU A 1 104 ? 6.213 -0.275 0.292 1.00 98.56 104 LEU A N 1
ATOM 806 C CA . LEU A 1 104 ? 6.579 -0.259 -1.117 1.00 98.56 104 LEU A CA 1
ATOM 807 C C . LEU A 1 104 ? 7.949 -0.916 -1.270 1.00 98.56 104 LEU A C 1
ATOM 809 O O . LEU A 1 104 ? 8.902 -0.526 -0.601 1.00 98.56 104 LEU A O 1
ATOM 813 N N . GLU A 1 105 ? 8.056 -1.865 -2.189 1.00 98.25 105 GLU A N 1
ATOM 814 C CA . GLU A 1 105 ? 9.315 -2.500 -2.563 1.00 98.25 105 GLU A CA 1
ATOM 815 C C . GLU A 1 105 ? 9.477 -2.449 -4.080 1.00 98.25 105 GLU A C 1
ATOM 817 O O . GLU A 1 105 ? 8.632 -2.926 -4.838 1.00 98.25 105 GLU A O 1
ATOM 822 N N . ASN A 1 106 ? 10.587 -1.882 -4.528 1.00 96.62 106 ASN A N 1
ATOM 823 C CA . ASN A 1 106 ? 11.096 -1.935 -5.888 1.00 96.62 106 ASN A CA 1
ATOM 824 C C . ASN A 1 106 ? 12.603 -1.663 -5.813 1.00 96.62 106 ASN A C 1
ATOM 826 O O . ASN A 1 106 ? 13.074 -0.937 -4.940 1.00 96.62 106 ASN A O 1
ATOM 830 N N . ARG A 1 107 ? 13.384 -2.189 -6.760 1.00 93.94 107 ARG A N 1
ATOM 831 C CA . ARG A 1 107 ? 14.847 -1.993 -6.777 1.00 93.94 107 ARG A CA 1
ATOM 832 C C . ARG A 1 107 ? 15.296 -0.522 -6.762 1.00 93.94 107 ARG A C 1
ATOM 834 O O . ARG A 1 107 ? 16.432 -0.242 -6.384 1.00 93.94 107 ARG A O 1
ATOM 841 N N . HIS A 1 108 ? 14.448 0.393 -7.236 1.00 93.25 108 HIS A N 1
ATOM 842 C CA . HIS A 1 108 ? 14.737 1.821 -7.340 1.00 93.25 108 HIS A CA 1
ATOM 843 C C . HIS A 1 108 ? 14.080 2.661 -6.259 1.00 93.25 108 HIS A C 1
ATOM 845 O O . HIS A 1 108 ? 14.543 3.770 -6.001 1.00 93.25 108 HIS A O 1
ATOM 851 N N . ILE A 1 109 ? 13.003 2.170 -5.660 1.00 95.00 109 ILE A N 1
ATOM 852 C CA . ILE A 1 109 ? 12.276 2.880 -4.622 1.00 95.00 109 ILE A CA 1
ATOM 853 C C . ILE A 1 109 ? 11.695 1.877 -3.638 1.00 95.00 109 ILE A C 1
ATOM 855 O O . ILE A 1 109 ? 10.967 0.964 -4.011 1.00 95.00 109 ILE A O 1
ATOM 859 N N . GLU A 1 110 ? 12.010 2.068 -2.370 1.00 97.69 110 GLU A N 1
ATOM 860 C CA . GLU A 1 110 ? 11.459 1.287 -1.275 1.00 97.69 110 GLU A CA 1
ATOM 861 C C . GLU A 1 110 ? 11.038 2.231 -0.156 1.00 97.69 110 GLU A C 1
ATOM 863 O O . GLU A 1 110 ? 11.584 3.330 -0.006 1.00 97.69 110 GLU A O 1
ATOM 868 N N . GLY A 1 111 ? 10.051 1.828 0.626 1.00 98.12 111 GLY A N 1
ATOM 869 C CA . GLY A 1 111 ? 9.653 2.619 1.770 1.00 98.12 111 GLY A CA 1
ATOM 870 C C . GLY A 1 111 ? 8.566 1.983 2.604 1.00 98.12 111 GLY A C 1
ATOM 871 O O . GLY A 1 111 ? 7.806 1.134 2.141 1.00 98.12 111 GLY A O 1
ATOM 872 N N . THR A 1 112 ? 8.497 2.432 3.845 1.00 98.44 112 THR A N 1
ATOM 873 C CA . THR A 1 112 ? 7.467 2.072 4.802 1.00 98.44 112 THR A CA 1
ATOM 874 C C . THR A 1 112 ? 6.813 3.333 5.347 1.00 98.44 112 THR A C 1
ATOM 876 O O . THR A 1 112 ? 7.418 4.404 5.424 1.00 98.44 112 THR A O 1
ATOM 879 N N . HIS A 1 113 ? 5.547 3.214 5.720 1.00 98.25 113 HIS A N 1
ATOM 880 C CA . HIS A 1 113 ? 4.844 4.246 6.461 1.00 98.25 113 HIS A CA 1
ATOM 881 C C . HIS A 1 113 ? 3.945 3.590 7.494 1.00 98.25 113 HIS A C 1
ATOM 883 O O . HIS A 1 113 ? 3.126 2.749 7.150 1.00 98.25 113 HIS A O 1
ATOM 889 N N . GLU A 1 114 ? 4.062 4.015 8.740 1.00 98.50 114 GLU A N 1
ATOM 890 C CA . GLU A 1 114 ? 3.190 3.636 9.839 1.00 98.50 114 GLU A CA 1
ATOM 891 C C . GLU A 1 114 ? 2.616 4.914 10.439 1.00 98.50 114 GLU A C 1
ATOM 893 O O . GLU A 1 114 ? 3.345 5.868 10.711 1.00 98.50 114 GLU A O 1
ATOM 898 N N . SER A 1 115 ? 1.313 4.961 10.684 1.00 98.12 115 SER A N 1
ATOM 899 C CA . SER A 1 115 ? 0.708 6.076 11.410 1.00 98.12 115 SER A CA 1
ATOM 900 C C . SER A 1 115 ? -0.371 5.612 12.361 1.00 98.12 115 SER A C 1
ATOM 902 O O . SER A 1 115 ? -1.085 4.642 12.106 1.00 98.12 115 SER A O 1
ATOM 904 N N . THR A 1 116 ? -0.502 6.325 13.478 1.00 97.69 116 THR A N 1
ATOM 905 C CA . THR A 1 116 ? -1.612 6.130 14.402 1.00 97.69 116 THR A CA 1
ATOM 906 C C . THR A 1 116 ? -2.238 7.459 14.791 1.00 97.69 116 THR A C 1
ATOM 908 O O . THR A 1 116 ? -1.545 8.443 15.043 1.00 97.69 116 THR A O 1
ATOM 911 N N . ALA A 1 117 ? -3.564 7.476 14.853 1.00 97.06 117 ALA A N 1
ATOM 912 C CA . ALA A 1 117 ? -4.341 8.536 15.470 1.00 97.06 117 ALA A CA 1
ATOM 913 C C . ALA A 1 117 ? -5.220 7.901 16.544 1.00 97.06 117 ALA A C 1
ATOM 915 O O . ALA A 1 117 ? -6.027 7.019 16.248 1.00 97.06 117 ALA A O 1
ATOM 916 N N . THR A 1 118 ? -5.033 8.313 17.794 1.00 96.62 118 THR A N 1
ATOM 917 C CA . THR A 1 118 ? -5.769 7.782 18.942 1.00 96.62 118 THR A CA 1
ATOM 918 C C . THR A 1 118 ? -6.500 8.909 19.650 1.00 96.62 118 THR A C 1
ATOM 920 O O . THR A 1 118 ? -5.892 9.923 19.961 1.00 96.62 118 THR A O 1
ATOM 923 N N . MET A 1 119 ? -7.784 8.718 19.934 1.00 96.12 119 MET A N 1
ATOM 924 C CA . MET A 1 119 ? -8.593 9.581 20.783 1.00 96.12 119 MET A CA 1
ATOM 925 C C . MET A 1 119 ? -9.040 8.794 22.011 1.00 96.12 119 MET A C 1
ATOM 927 O O . MET A 1 119 ? -9.766 7.798 21.905 1.00 96.12 119 MET A O 1
ATOM 931 N N . ASN A 1 120 ? -8.620 9.257 23.181 1.00 91.62 120 ASN A N 1
ATOM 932 C CA . ASN A 1 120 ? -9.041 8.705 24.456 1.00 91.62 120 ASN A CA 1
ATOM 933 C C . ASN A 1 120 ? -10.398 9.305 24.852 1.00 91.62 120 ASN A C 1
ATOM 935 O O . ASN A 1 120 ? -10.557 10.519 24.919 1.00 91.62 120 ASN A O 1
ATOM 939 N N . LEU A 1 121 ? -11.394 8.458 25.115 1.00 88.44 121 LEU A N 1
ATOM 940 C CA . LEU A 1 121 ? -12.757 8.912 25.422 1.00 88.44 121 LEU A CA 1
ATOM 941 C C . LEU A 1 121 ? -12.938 9.395 26.864 1.00 88.44 121 LEU A C 1
ATOM 943 O O . LEU A 1 121 ? -13.917 10.073 27.152 1.00 88.44 121 LEU A O 1
ATOM 947 N N . ASN A 1 122 ? -12.006 9.078 27.763 1.00 89.81 122 ASN A N 1
ATOM 948 C CA . ASN A 1 122 ? -12.098 9.481 29.166 1.00 89.81 122 ASN A CA 1
ATOM 949 C C . ASN A 1 122 ? -11.696 10.947 29.370 1.00 89.81 122 ASN A C 1
ATOM 951 O O . ASN A 1 122 ? -12.219 11.605 30.264 1.00 89.81 122 ASN A O 1
ATOM 955 N N . ASN A 1 123 ? -10.756 11.450 28.565 1.00 91.81 123 ASN A N 1
ATOM 956 C CA . ASN A 1 123 ? -10.203 12.802 28.691 1.00 91.81 123 ASN A CA 1
ATOM 957 C C . ASN A 1 123 ? -10.220 13.605 27.376 1.00 91.81 123 ASN A C 1
ATOM 959 O O . ASN A 1 123 ? -9.770 14.747 27.372 1.00 91.81 123 ASN A O 1
ATOM 963 N N . PHE A 1 124 ? -10.739 13.033 26.282 1.00 91.00 124 PHE A N 1
ATOM 964 C CA . PHE A 1 124 ? -10.773 13.628 24.939 1.00 91.00 124 PHE A CA 1
ATOM 965 C C . PHE A 1 124 ? -9.390 13.986 24.367 1.00 91.00 124 PHE A C 1
ATOM 967 O O . PHE A 1 124 ? -9.286 14.774 23.428 1.00 91.00 124 PHE A O 1
ATOM 974 N N . GLU A 1 125 ? -8.321 13.396 24.903 1.00 94.81 125 GLU A N 1
ATOM 975 C CA . GLU A 1 125 ? -6.961 13.606 24.421 1.00 94.81 125 GLU A CA 1
ATOM 976 C C . GLU A 1 125 ? -6.745 12.909 23.076 1.00 94.81 125 GLU A C 1
ATOM 978 O O . GLU A 1 125 ? -7.157 11.760 22.883 1.00 94.81 125 GLU A O 1
ATOM 983 N N . VAL A 1 126 ? -6.074 13.608 22.156 1.00 95.56 126 VAL A N 1
ATOM 984 C CA . VAL A 1 126 ? -5.710 13.095 20.834 1.00 95.56 126 VAL A CA 1
ATOM 985 C C . VAL A 1 126 ? -4.198 12.920 20.750 1.00 95.56 126 VAL A C 1
ATOM 987 O O . VAL A 1 126 ? -3.443 13.874 20.922 1.00 95.56 126 VAL A O 1
ATOM 990 N N . THR A 1 127 ? -3.759 11.708 20.427 1.00 96.31 127 THR A N 1
ATOM 991 C CA . THR A 1 127 ? -2.356 11.366 20.178 1.00 96.31 127 THR A CA 1
ATOM 992 C C . THR A 1 127 ? -2.172 10.989 18.716 1.00 96.31 127 THR A C 1
ATOM 994 O O . THR A 1 127 ? -2.915 10.162 18.185 1.00 96.31 127 THR A O 1
ATOM 997 N N . LEU A 1 128 ? -1.161 11.574 18.077 1.00 96.75 128 LEU A N 1
ATOM 998 C CA . LEU A 1 128 ? -0.764 11.275 16.705 1.00 96.75 128 LEU A CA 1
ATOM 999 C C . LEU A 1 128 ? 0.661 10.722 16.706 1.00 96.75 128 LEU A C 1
ATOM 1001 O O . LEU A 1 128 ? 1.537 11.279 17.365 1.00 96.75 128 LEU A O 1
ATOM 1005 N N . SER A 1 129 ? 0.902 9.658 15.948 1.00 97.31 129 SER A N 1
ATOM 1006 C CA . SER A 1 129 ? 2.246 9.162 15.658 1.00 97.31 129 SER A CA 1
ATOM 1007 C C . SER A 1 129 ? 2.382 8.882 14.169 1.00 97.31 129 SER A C 1
ATOM 1009 O O . SER A 1 129 ? 1.424 8.454 13.522 1.00 97.31 129 SER A O 1
ATOM 1011 N N . MET A 1 130 ? 3.572 9.108 13.622 1.00 97.44 130 MET A N 1
ATOM 1012 C CA . MET A 1 130 ? 3.902 8.713 12.259 1.00 97.44 130 MET A CA 1
ATOM 1013 C C . MET A 1 130 ? 5.372 8.323 12.174 1.00 97.44 130 MET A C 1
ATOM 1015 O O . MET A 1 130 ? 6.217 9.023 12.716 1.00 97.44 130 MET A O 1
ATOM 1019 N N . ALA A 1 131 ? 5.654 7.234 11.476 1.00 98.31 131 ALA A N 1
ATOM 1020 C CA . ALA A 1 131 ? 6.990 6.818 11.102 1.00 98.31 131 ALA A CA 1
ATOM 1021 C C . ALA A 1 131 ? 6.997 6.565 9.593 1.00 98.31 131 ALA A C 1
ATOM 1023 O O . ALA A 1 131 ? 6.179 5.799 9.094 1.00 98.31 131 ALA A O 1
ATOM 1024 N N . THR A 1 132 ? 7.882 7.228 8.863 1.00 97.81 132 THR A N 1
ATOM 1025 C CA . THR A 1 132 ? 8.056 7.058 7.423 1.00 97.81 132 THR A CA 1
ATOM 1026 C C . THR A 1 132 ? 9.527 6.857 7.135 1.00 97.81 132 THR A C 1
ATOM 1028 O O . THR A 1 132 ? 10.342 7.710 7.486 1.00 97.81 132 THR A O 1
ATOM 1031 N N . ASP A 1 133 ? 9.835 5.791 6.414 1.00 98.19 133 ASP A N 1
ATOM 1032 C CA . ASP A 1 133 ? 11.143 5.536 5.836 1.00 98.19 133 ASP A CA 1
ATOM 1033 C C . ASP A 1 133 ? 10.978 5.425 4.330 1.00 98.19 133 ASP A C 1
ATOM 1035 O O . ASP A 1 133 ? 10.149 4.667 3.839 1.00 98.19 133 ASP A O 1
ATOM 1039 N N . ALA A 1 134 ? 11.748 6.192 3.574 1.00 97.38 134 ALA A N 1
ATOM 1040 C CA . ALA A 1 134 ? 11.739 6.131 2.125 1.00 97.38 134 ALA A CA 1
ATOM 1041 C C . ALA A 1 134 ? 13.164 6.208 1.602 1.00 97.38 134 ALA A C 1
ATOM 1043 O O . ALA A 1 134 ? 13.961 7.055 2.014 1.00 97.38 134 ALA A O 1
ATOM 1044 N N . LYS A 1 135 ? 13.469 5.336 0.652 1.00 97.25 135 LYS A N 1
ATOM 1045 C CA . LYS A 1 135 ? 14.760 5.269 -0.006 1.00 97.25 135 LYS A CA 1
ATOM 1046 C C . LYS A 1 135 ? 14.559 5.158 -1.503 1.00 97.25 135 LYS A C 1
ATOM 1048 O O . LYS A 1 135 ? 13.801 4.333 -2.000 1.00 97.25 135 LYS A O 1
ATOM 1053 N N . MET A 1 136 ? 15.280 6.003 -2.219 1.00 94.44 136 MET A N 1
ATOM 1054 C CA . MET A 1 136 ? 15.376 5.991 -3.664 1.00 94.44 136 MET A CA 1
ATOM 1055 C C . MET A 1 136 ? 16.807 5.646 -4.048 1.00 94.44 136 MET A C 1
ATOM 1057 O O . MET A 1 136 ? 17.758 6.237 -3.537 1.00 94.44 136 MET A O 1
ATOM 1061 N N . ASN A 1 137 ? 16.950 4.694 -4.960 1.00 92.00 137 ASN A N 1
ATOM 1062 C CA . ASN A 1 137 ? 18.225 4.229 -5.470 1.00 92.00 137 ASN A CA 1
ATOM 1063 C C . ASN A 1 137 ? 18.175 4.083 -6.997 1.00 92.00 137 ASN A C 1
ATOM 1065 O O . ASN A 1 137 ? 17.883 3.026 -7.566 1.00 92.00 137 ASN A O 1
ATOM 1069 N N . LEU A 1 138 ? 18.451 5.188 -7.672 1.00 88.62 138 LEU A N 1
ATOM 1070 C CA . LEU A 1 138 ? 18.581 5.272 -9.118 1.00 88.62 138 LEU A CA 1
ATOM 1071 C C . LEU A 1 138 ? 20.065 5.211 -9.508 1.00 88.62 138 LEU A C 1
ATOM 1073 O O . LEU A 1 138 ? 20.920 5.529 -8.683 1.00 88.62 138 LEU A O 1
ATOM 1077 N N . PRO A 1 139 ? 20.404 4.860 -10.763 1.00 83.31 139 PRO A N 1
ATOM 1078 C CA . PRO A 1 139 ? 21.801 4.712 -11.187 1.00 83.31 139 PRO A CA 1
ATOM 1079 C C . PRO A 1 139 ? 22.698 5.930 -10.943 1.00 83.31 139 PRO A C 1
ATOM 1081 O O . PRO A 1 139 ? 23.901 5.768 -10.769 1.00 83.31 139 PRO A O 1
ATOM 1084 N N . ILE A 1 140 ? 22.126 7.135 -10.923 1.00 81.12 140 ILE A N 1
ATOM 1085 C CA . ILE A 1 140 ? 22.869 8.386 -10.709 1.00 81.12 140 ILE A CA 1
ATOM 1086 C C . ILE A 1 140 ? 22.424 9.167 -9.467 1.00 81.12 140 ILE A C 1
ATOM 1088 O O . ILE A 1 140 ? 22.945 10.249 -9.214 1.00 81.12 140 ILE A O 1
ATOM 1092 N N . LEU A 1 141 ? 21.430 8.668 -8.725 1.00 85.69 141 LEU A N 1
ATOM 1093 C CA . LEU A 1 141 ? 20.840 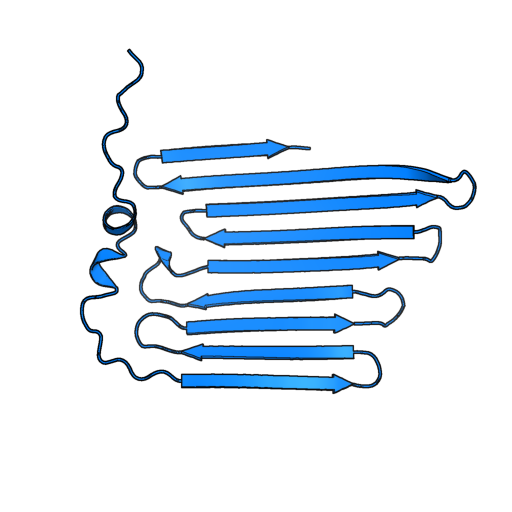9.387 -7.601 1.00 85.69 141 LEU A CA 1
ATOM 1094 C C . LEU A 1 141 ? 20.419 8.418 -6.502 1.00 85.69 141 LEU A C 1
ATOM 1096 O O . LEU A 1 141 ? 19.535 7.585 -6.695 1.00 85.69 141 LEU A O 1
ATOM 1100 N N . THR A 1 142 ? 20.987 8.612 -5.318 1.00 91.12 142 THR A N 1
ATOM 1101 C CA . THR A 1 142 ? 20.509 7.986 -4.088 1.00 91.12 142 THR A CA 1
ATOM 1102 C C . THR A 1 142 ? 19.959 9.069 -3.170 1.00 91.12 142 THR A C 1
ATOM 1104 O O . THR A 1 142 ? 20.619 10.081 -2.937 1.00 91.12 142 THR A O 1
ATOM 1107 N N . ALA A 1 143 ? 18.758 8.859 -2.640 1.00 93.88 143 ALA A N 1
ATOM 1108 C CA . ALA A 1 143 ? 18.129 9.760 -1.683 1.00 93.88 143 ALA A CA 1
ATOM 1109 C C . ALA A 1 143 ? 17.435 8.955 -0.586 1.00 93.88 143 ALA A C 1
ATOM 1111 O O . ALA A 1 143 ? 16.848 7.911 -0.858 1.00 93.88 143 ALA A O 1
ATOM 1112 N N . ASN A 1 144 ? 17.487 9.455 0.647 1.00 94.75 144 ASN A N 1
ATOM 1113 C CA . ASN A 1 144 ? 16.815 8.850 1.791 1.00 94.75 144 ASN A CA 1
ATOM 1114 C C . ASN A 1 144 ? 16.018 9.924 2.531 1.00 94.75 144 ASN A C 1
ATOM 1116 O O . ASN A 1 144 ? 16.496 11.048 2.694 1.00 94.75 144 ASN A O 1
ATOM 1120 N N . ALA A 1 145 ? 14.835 9.562 3.005 1.00 94.19 145 ALA A N 1
ATOM 1121 C CA . ALA A 1 145 ? 14.020 10.370 3.891 1.00 94.19 145 ALA A CA 1
ATOM 1122 C C . ALA A 1 145 ? 13.532 9.489 5.039 1.00 94.19 145 ALA A C 1
ATOM 1124 O O . ALA A 1 145 ? 12.978 8.418 4.813 1.00 94.19 145 ALA A O 1
ATOM 1125 N N . ASN A 1 146 ? 13.739 9.956 6.263 1.00 94.12 146 ASN A N 1
ATOM 1126 C CA . ASN A 1 146 ? 13.234 9.317 7.468 1.00 94.12 146 ASN A CA 1
ATOM 1127 C C . ASN A 1 146 ? 12.516 10.381 8.305 1.00 94.12 146 ASN A C 1
ATOM 1129 O O . ASN A 1 146 ? 13.015 11.499 8.469 1.00 94.12 146 ASN A O 1
ATOM 1133 N N . ARG A 1 147 ? 11.330 10.040 8.804 1.00 91.12 147 ARG A N 1
ATOM 1134 C CA . ARG A 1 147 ? 10.550 10.858 9.728 1.00 91.12 147 ARG A CA 1
ATOM 1135 C C . ARG A 1 147 ? 9.957 9.943 10.789 1.00 91.12 147 ARG A C 1
ATOM 1137 O O . ARG A 1 147 ? 9.158 9.090 10.441 1.00 91.12 147 ARG A O 1
ATOM 1144 N N . SER A 1 148 ? 10.290 10.172 12.055 1.00 83.06 148 SER A N 1
ATOM 1145 C CA . SER A 1 148 ? 9.743 9.462 13.226 1.00 83.06 148 SER A CA 1
ATOM 1146 C C . SER A 1 148 ? 9.026 10.381 14.207 1.00 83.06 148 SER A C 1
ATOM 1148 O O . SER A 1 148 ? 9.418 11.574 14.266 1.00 83.06 148 SER A O 1
#

InterPro domains:
  IPR052418 Apolipoprotein B [PTHR13769] (40-147)

Sequence (148 aa):
EIPEISNINLYEQTGLKHVLTDFDQAIDVDAKMVYQKNDLTSELSFKSSIFNLNANAGFYQKDNPVIRFGVITASEFESLKAKLEGTSSLSTKSGFKLANSLLLENRHIEGTHESTATMNLNNFEVTLSMATDAKMNLPILTANANRS

Radius of gyration: 20.41 Å; chains: 1; bounding box: 52×38×60 Å

pLDDT: mean 89.43, std 12.19, range [40.41, 98.69]

Organism: Culex pipiens (NCBI:txid7175)